Protein AF-A0A7J5E709-F1 (afdb_monomer)

Mean predicted aligned error: 4.16 Å

Sequence (60 aa):
SNMNKELFFKNKNYFFIFGPEGGLSEREFEQLKDSKKYKLTDNRLRAETAVITAASCITL

Radius of gyration: 12.01 Å; Cα contacts (8 Å, |Δi|>4): 31; chains: 1; bounding box: 28×24×24 Å

Structure (mmCIF, N/CA/C/O backbone):
data_AF-A0A7J5E709-F1
#
_entry.id   AF-A0A7J5E709-F1
#
loop_
_atom_site.group_PDB
_atom_site.id
_atom_site.type_symbol
_atom_site.label_atom_id
_atom_site.label_alt_id
_atom_site.label_comp_id
_atom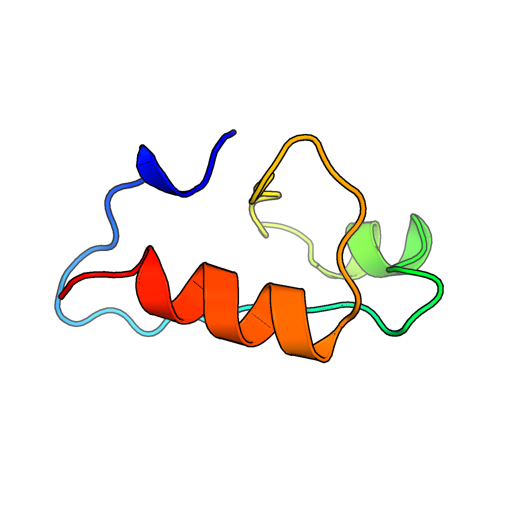_site.label_asym_id
_atom_site.label_entity_id
_atom_site.label_seq_id
_atom_site.pdbx_PDB_ins_code
_atom_site.Cartn_x
_atom_site.Cartn_y
_atom_site.Cartn_z
_atom_site.occupancy
_atom_site.B_iso_or_equiv
_atom_site.auth_seq_id
_atom_site.auth_comp_id
_atom_site.auth_asym_id
_atom_site.auth_atom_id
_atom_site.pdbx_PDB_model_num
ATOM 1 N N . SER A 1 1 ? 3.379 -7.047 7.087 1.00 68.25 1 SER A N 1
ATOM 2 C CA . SER A 1 1 ? 2.908 -8.418 6.766 1.00 68.25 1 SER A C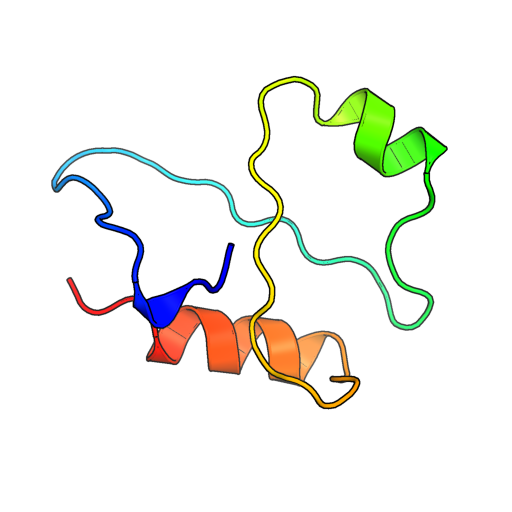A 1
ATOM 3 C C . SER A 1 1 ? 2.420 -8.476 5.315 1.00 68.25 1 SER A C 1
ATOM 5 O O . SER A 1 1 ? 2.358 -7.428 4.677 1.00 68.25 1 SER A O 1
ATOM 7 N N . ASN A 1 2 ? 2.156 -9.662 4.743 1.00 80.44 2 ASN A N 1
ATOM 8 C CA . ASN A 1 2 ? 1.561 -9.779 3.396 1.00 80.44 2 ASN A CA 1
ATOM 9 C C . ASN A 1 2 ? 0.036 -9.637 3.499 1.00 80.44 2 ASN A C 1
ATOM 11 O O . ASN A 1 2 ? -0.563 -10.268 4.367 1.00 80.44 2 ASN A O 1
ATOM 15 N N . MET A 1 3 ? -0.571 -8.829 2.628 1.00 83.25 3 MET A N 1
ATOM 16 C CA . MET A 1 3 ? -1.988 -8.473 2.745 1.00 83.25 3 MET A CA 1
ATOM 17 C C . MET A 1 3 ? -2.940 -9.663 2.574 1.00 83.25 3 MET A C 1
ATOM 19 O O . MET A 1 3 ? -3.962 -9.721 3.246 1.00 83.25 3 MET A O 1
ATOM 23 N N . ASN A 1 4 ? -2.580 -10.651 1.750 1.00 79.25 4 ASN A N 1
ATOM 24 C CA . ASN A 1 4 ? -3.419 -11.829 1.480 1.00 79.25 4 ASN A CA 1
ATOM 25 C C . ASN A 1 4 ? -3.676 -12.721 2.706 1.00 79.25 4 ASN A C 1
ATOM 27 O O . ASN A 1 4 ? -4.468 -13.653 2.640 1.00 79.25 4 ASN A O 1
ATOM 31 N N . LYS A 1 5 ? -2.968 -12.482 3.813 1.00 77.44 5 LYS A N 1
ATOM 32 C CA . LYS A 1 5 ? -3.103 -13.246 5.058 1.00 77.44 5 LYS A CA 1
ATOM 33 C C . LYS A 1 5 ? -3.866 -12.483 6.142 1.00 77.44 5 LYS A C 1
ATOM 35 O O . LYS A 1 5 ? -4.007 -12.996 7.247 1.00 77.44 5 LYS A O 1
ATOM 40 N N . GLU A 1 6 ? -4.306 -11.260 5.862 1.00 80.31 6 GLU A N 1
ATOM 41 C CA . GLU A 1 6 ? -4.961 -10.402 6.846 1.00 80.31 6 GLU A CA 1
ATOM 42 C C . GLU A 1 6 ? -6.477 -10.591 6.818 1.00 80.31 6 GLU A C 1
ATOM 44 O O . GLU A 1 6 ? -7.096 -10.662 5.757 1.00 80.31 6 GLU A O 1
ATOM 49 N N . LEU A 1 7 ? -7.081 -10.639 8.007 1.00 77.75 7 LEU A N 1
ATOM 50 C CA . LEU A 1 7 ? -8.528 -10.697 8.168 1.00 77.75 7 LEU A CA 1
ATOM 51 C C . LEU A 1 7 ? -9.077 -9.276 8.335 1.00 77.75 7 LEU A C 1
ATOM 53 O O . LEU A 1 7 ? -8.818 -8.612 9.342 1.00 77.75 7 LEU A O 1
ATOM 57 N N . PHE A 1 8 ? -9.869 -8.823 7.367 1.00 82.75 8 PHE A N 1
ATOM 58 C CA . PHE A 1 8 ? -10.648 -7.593 7.489 1.00 82.75 8 PHE A CA 1
ATOM 59 C C . PHE A 1 8 ? -12.020 -7.922 8.085 1.00 82.75 8 PHE A C 1
ATOM 61 O O . PHE A 1 8 ? -12.712 -8.831 7.628 1.00 82.75 8 PHE A O 1
ATOM 68 N N . PHE A 1 9 ? -12.416 -7.209 9.140 1.00 82.50 9 PHE A N 1
ATOM 69 C CA . PHE A 1 9 ? -13.691 -7.463 9.808 1.00 82.50 9 PHE A CA 1
ATOM 70 C C . PHE A 1 9 ? -14.844 -6.868 9.001 1.00 82.50 9 PHE A C 1
ATOM 72 O O . PHE A 1 9 ? -14.797 -5.700 8.607 1.00 82.50 9 PHE A O 1
ATOM 79 N N . LYS A 1 10 ? -15.913 -7.652 8.819 1.00 79.56 10 LYS A N 1
ATOM 80 C CA . LYS A 1 10 ? -17.160 -7.162 8.218 1.00 79.56 10 LYS A CA 1
ATOM 81 C C . LYS A 1 10 ? -17.719 -5.991 9.036 1.00 79.56 10 LYS A C 1
ATOM 83 O O . LYS A 1 10 ? -17.588 -5.964 10.259 1.00 79.56 10 LYS A O 1
ATOM 88 N N . ASN A 1 11 ? -18.340 -5.032 8.348 1.00 84.31 11 ASN A N 1
ATOM 89 C CA . ASN A 1 11 ? -18.944 -3.818 8.918 1.00 84.31 11 ASN A CA 1
ATOM 90 C C . ASN A 1 11 ? -17.959 -2.834 9.579 1.00 84.31 11 ASN A C 1
ATOM 92 O O . ASN A 1 11 ? -18.370 -2.003 10.389 1.00 84.31 11 ASN A O 1
ATOM 96 N N . LYS A 1 12 ? -16.667 -2.896 9.233 1.00 88.75 12 LYS A N 1
ATOM 97 C CA . LYS A 1 12 ? -15.698 -1.839 9.547 1.00 88.75 12 LYS A CA 1
ATOM 98 C C . LYS A 1 12 ? -15.273 -1.108 8.281 1.00 88.75 12 LYS A C 1
ATOM 100 O O . LYS A 1 12 ? -15.101 -1.720 7.232 1.00 88.75 12 LYS A O 1
ATOM 105 N N . ASN A 1 13 ? -15.062 0.198 8.413 1.00 89.38 13 ASN A N 1
ATOM 106 C CA . ASN A 1 13 ? -14.514 1.022 7.345 1.00 89.38 13 ASN A CA 1
ATOM 107 C C . ASN A 1 13 ? -12.991 1.027 7.441 1.00 89.38 13 ASN A C 1
ATOM 109 O O . ASN A 1 13 ? -12.430 1.250 8.516 1.00 89.38 13 ASN A O 1
ATOM 113 N N . TYR A 1 14 ? -12.340 0.798 6.308 1.00 89.81 14 TYR A N 1
ATOM 114 C CA . TYR A 1 14 ? -10.890 0.811 6.186 1.00 89.81 14 TYR A CA 1
ATOM 115 C C . TYR A 1 14 ? -10.485 1.838 5.138 1.00 89.81 14 TYR A C 1
ATOM 117 O O . TYR A 1 14 ? -11.096 1.919 4.073 1.00 89.81 14 TYR A O 1
ATOM 125 N N . PHE A 1 15 ? -9.430 2.591 5.436 1.00 91.75 15 PHE A N 1
ATOM 126 C CA . PHE A 1 15 ? -8.762 3.444 4.464 1.00 91.75 15 PHE A CA 1
ATOM 127 C C . PHE A 1 15 ? -7.465 2.771 4.035 1.00 91.75 15 PHE A C 1
ATOM 129 O O . PHE A 1 15 ? -6.651 2.383 4.873 1.00 91.75 15 PHE A O 1
ATOM 136 N N . PHE A 1 16 ? -7.283 2.644 2.725 1.00 92.56 16 PHE A N 1
ATOM 137 C CA . PHE A 1 16 ? -6.043 2.172 2.129 1.00 92.56 16 PHE A CA 1
ATOM 138 C C . PHE A 1 16 ? -5.331 3.363 1.508 1.00 92.56 16 PHE A C 1
ATOM 140 O O . PHE A 1 16 ? -5.922 4.114 0.734 1.00 92.56 16 PHE A O 1
ATOM 147 N N . ILE A 1 17 ? -4.069 3.540 1.879 1.00 94.06 17 ILE A N 1
ATOM 148 C CA . ILE A 1 17 ? -3.255 4.673 1.453 1.00 94.06 17 ILE A CA 1
ATOM 149 C C . ILE A 1 17 ? -2.196 4.140 0.502 1.00 94.06 17 ILE A C 1
ATOM 151 O O . ILE A 1 17 ? -1.446 3.223 0.842 1.00 94.06 17 ILE A O 1
ATOM 155 N N . PHE A 1 18 ? -2.151 4.719 -0.691 1.00 93.81 18 PHE A N 1
ATOM 156 C CA . PHE A 1 18 ? -1.198 4.373 -1.734 1.00 93.81 18 PHE A CA 1
ATOM 157 C C . PHE A 1 18 ? -0.353 5.604 -2.029 1.00 93.81 18 PHE A C 1
ATOM 159 O O . PHE A 1 18 ? -0.885 6.700 -2.192 1.00 93.81 18 PHE A O 1
ATOM 166 N N . GLY A 1 19 ? 0.965 5.419 -2.056 1.00 92.31 19 GLY A N 1
ATOM 167 C CA . GLY A 1 19 ? 1.881 6.486 -2.435 1.00 92.31 19 GLY A CA 1
ATOM 168 C C . GLY A 1 19 ? 1.862 6.760 -3.941 1.00 92.31 19 GLY A C 1
ATOM 169 O O . GLY A 1 19 ? 1.414 5.906 -4.713 1.00 92.31 19 GLY A O 1
ATOM 170 N N . PRO A 1 20 ? 2.400 7.916 -4.361 1.00 90.44 20 PRO A N 1
ATOM 171 C CA . PRO A 1 20 ? 2.652 8.222 -5.769 1.00 90.44 20 PRO A CA 1
ATOM 172 C C . PRO A 1 20 ? 3.736 7.295 -6.358 1.00 90.44 20 PRO A C 1
ATOM 174 O O . PRO A 1 20 ? 4.238 6.387 -5.697 1.00 90.44 20 PRO A O 1
ATOM 177 N N . GLU A 1 21 ? 4.157 7.516 -7.602 1.00 87.06 21 GLU A N 1
ATOM 178 C CA . GLU A 1 21 ? 5.138 6.689 -8.331 1.00 87.06 21 GLU A CA 1
ATOM 179 C C . GLU A 1 21 ? 6.486 6.537 -7.600 1.00 87.06 21 GLU A C 1
ATOM 181 O O . GLU A 1 21 ? 7.182 5.518 -7.741 1.00 87.06 21 GLU A O 1
ATOM 186 N N . GLY A 1 22 ? 6.852 7.551 -6.811 1.00 88.06 22 GLY A N 1
ATOM 187 C CA . GLY A 1 22 ? 8.031 7.568 -5.941 1.00 88.06 22 GLY A CA 1
ATOM 188 C C . GLY A 1 22 ? 7.862 6.808 -4.620 1.00 88.06 22 GLY A C 1
ATOM 189 O O . GLY A 1 22 ? 8.844 6.608 -3.911 1.00 88.06 22 GLY A O 1
ATOM 190 N N . GLY A 1 23 ? 6.652 6.347 -4.307 1.00 91.25 23 GLY A N 1
ATOM 191 C CA . GLY A 1 23 ? 6.281 5.807 -3.004 1.00 91.25 23 GLY A CA 1
ATOM 192 C C . GLY A 1 23 ? 6.009 6.900 -1.968 1.00 91.25 23 GLY A C 1
ATOM 193 O O . GLY A 1 23 ? 6.043 8.089 -2.271 1.00 91.25 23 GLY A O 1
ATOM 194 N N . LEU A 1 24 ? 5.716 6.472 -0.740 1.00 92.31 24 LEU A N 1
ATOM 195 C CA . LEU A 1 24 ? 5.624 7.355 0.425 1.00 92.31 24 LEU A CA 1
ATOM 196 C C . LEU A 1 24 ? 7.009 7.503 1.058 1.00 92.31 24 LEU A C 1
ATOM 198 O O . LEU A 1 24 ? 7.757 6.527 1.163 1.00 92.31 24 LEU A O 1
ATOM 202 N N . SER A 1 25 ? 7.330 8.708 1.508 1.00 93.25 25 SER A N 1
ATOM 203 C CA . SER A 1 25 ? 8.517 8.984 2.311 1.00 93.25 25 SER A CA 1
ATOM 204 C C . SER A 1 25 ? 8.358 8.479 3.748 1.00 93.25 25 SER A C 1
ATOM 206 O O . SER A 1 25 ? 7.248 8.303 4.249 1.00 93.25 25 SER A O 1
ATOM 208 N N . GLU A 1 26 ? 9.475 8.294 4.456 1.00 91.00 26 GLU A N 1
ATOM 209 C CA . GLU A 1 26 ? 9.449 7.899 5.874 1.00 91.00 26 GLU A CA 1
ATOM 210 C C . GLU A 1 26 ? 8.684 8.907 6.747 1.00 91.00 26 GLU A C 1
ATOM 212 O O . GLU A 1 26 ? 7.907 8.510 7.609 1.00 91.00 26 GLU A O 1
ATOM 217 N N . ARG A 1 27 ? 8.793 10.211 6.452 1.00 92.62 27 ARG A N 1
ATOM 218 C CA . ARG A 1 27 ? 8.027 11.256 7.155 1.00 92.62 27 ARG A CA 1
ATOM 219 C C . ARG A 1 27 ? 6.520 11.115 6.947 1.00 92.62 27 ARG A C 1
ATOM 221 O O . ARG A 1 27 ? 5.756 11.329 7.881 1.00 92.62 27 ARG A O 1
ATOM 228 N N . GLU A 1 28 ? 6.083 10.764 5.739 1.00 93.00 28 GLU A N 1
ATOM 229 C CA . GLU A 1 28 ? 4.666 10.493 5.477 1.00 93.00 28 GLU A CA 1
ATOM 230 C C . GLU A 1 28 ? 4.214 9.236 6.222 1.00 93.00 28 GLU A C 1
ATOM 232 O O . GLU A 1 28 ? 3.147 9.251 6.823 1.00 93.00 28 GLU A O 1
ATOM 237 N N . PHE A 1 29 ? 5.034 8.179 6.277 1.00 90.00 29 PHE A N 1
ATOM 238 C CA . PHE A 1 29 ? 4.717 6.992 7.079 1.00 90.00 29 PHE A CA 1
ATOM 239 C C . PHE A 1 29 ? 4.564 7.308 8.573 1.00 90.00 29 PHE A C 1
ATOM 241 O O . PHE A 1 29 ? 3.617 6.828 9.194 1.00 90.00 29 PHE A O 1
ATOM 248 N N . GLU A 1 30 ? 5.433 8.143 9.144 1.00 90.69 30 GLU A N 1
ATOM 249 C CA . GLU A 1 30 ? 5.333 8.592 10.542 1.00 90.69 30 GLU A CA 1
ATOM 250 C C . GLU A 1 30 ? 4.019 9.345 10.819 1.00 90.69 30 GLU A C 1
ATOM 252 O O . GLU A 1 30 ? 3.420 9.200 11.888 1.00 90.69 30 GLU A O 1
ATOM 257 N N . GLN A 1 31 ? 3.515 10.105 9.840 1.00 92.12 31 GLN A N 1
ATOM 258 C CA . GLN A 1 31 ? 2.236 10.815 9.950 1.00 92.12 31 GLN A CA 1
ATOM 259 C C . GLN A 1 31 ? 1.021 9.877 9.960 1.00 92.12 31 GLN A C 1
ATOM 261 O O . GLN A 1 31 ? -0.028 10.248 10.491 1.00 92.12 31 GLN A O 1
ATOM 266 N N . LEU A 1 32 ? 1.155 8.658 9.427 1.00 90.69 32 LEU A N 1
ATOM 267 C CA . LEU A 1 32 ? 0.077 7.667 9.376 1.00 90.69 32 LEU A CA 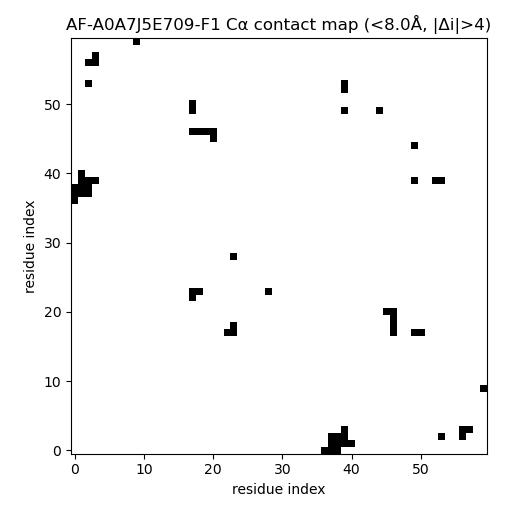1
ATOM 268 C C . LEU A 1 32 ? -0.141 6.915 10.704 1.00 90.69 32 LEU A C 1
ATOM 270 O O . LEU A 1 32 ? -1.056 6.093 10.781 1.00 90.69 32 LEU A O 1
ATOM 274 N N . LYS A 1 33 ? 0.636 7.215 11.759 1.00 84.00 33 LYS A N 1
ATOM 275 C CA . LYS A 1 33 ? 0.4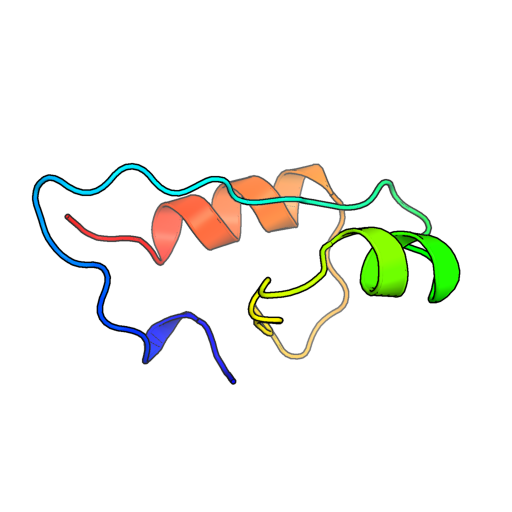73 6.708 13.140 1.00 84.00 33 LYS A CA 1
ATOM 276 C C . LYS A 1 33 ? 0.172 5.198 13.194 1.00 84.00 33 LYS A C 1
ATOM 278 O O . LYS A 1 33 ? 0.970 4.407 12.704 1.00 84.00 33 LYS A O 1
ATOM 283 N N . ASP A 1 34 ? -0.987 4.803 13.732 1.00 84.44 34 ASP A N 1
ATOM 284 C CA . ASP A 1 34 ? -1.427 3.414 13.965 1.00 84.44 34 ASP A CA 1
ATOM 285 C C . ASP A 1 34 ? -1.767 2.629 12.679 1.00 84.44 34 ASP A C 1
ATOM 287 O O . ASP A 1 34 ? -2.451 1.600 12.709 1.00 84.44 34 ASP A O 1
ATOM 291 N N . SER A 1 35 ? -1.319 3.111 11.519 1.00 89.69 35 SER A N 1
ATOM 292 C CA . SER A 1 35 ? -1.472 2.407 10.254 1.00 89.69 35 SER A CA 1
ATOM 293 C C . SER A 1 35 ? -0.645 1.121 10.216 1.00 89.69 35 SER A C 1
ATOM 295 O O . SER A 1 35 ? 0.456 1.015 10.758 1.00 89.69 35 SER A O 1
ATOM 297 N N . LYS A 1 36 ? -1.175 0.115 9.520 1.00 89.31 36 LYS A N 1
ATOM 298 C CA . LYS A 1 36 ? -0.453 -1.126 9.244 1.00 89.31 36 LYS A CA 1
ATOM 299 C C . LYS A 1 36 ? 0.145 -1.076 7.845 1.00 89.31 36 LYS A C 1
ATOM 301 O O . LYS A 1 36 ? -0.554 -0.792 6.875 1.00 89.31 36 LYS A O 1
ATOM 306 N N . LYS A 1 37 ? 1.429 -1.422 7.734 1.00 90.94 37 LYS A N 1
ATOM 307 C CA . LYS A 1 37 ? 2.128 -1.540 6.449 1.00 90.94 37 LYS A CA 1
ATOM 308 C C . LYS A 1 37 ? 2.008 -2.960 5.900 1.00 90.94 37 LYS A C 1
ATOM 310 O O . LYS A 1 37 ? 2.466 -3.930 6.519 1.00 90.94 37 LYS A O 1
ATOM 315 N N . TYR A 1 38 ? 1.447 -3.067 4.700 1.00 90.62 38 TYR A N 1
ATOM 316 C CA . TYR A 1 38 ? 1.297 -4.333 3.994 1.00 90.62 38 TYR A CA 1
ATOM 317 C C . TYR A 1 38 ? 2.141 -4.379 2.728 1.00 90.62 38 TYR A C 1
ATOM 319 O O . TYR A 1 38 ? 2.227 -3.410 1.978 1.00 90.62 38 TYR A O 1
ATOM 327 N N . LYS A 1 39 ? 2.753 -5.538 2.484 1.00 91.44 39 LYS A N 1
ATOM 328 C CA . LYS A 1 39 ? 3.400 -5.855 1.211 1.00 91.44 39 LYS A CA 1
ATOM 329 C C . LYS A 1 39 ? 2.381 -6.574 0.329 1.00 91.44 39 LYS A C 1
ATOM 331 O O . LYS A 1 39 ? 1.850 -7.605 0.742 1.00 91.44 39 LYS A O 1
ATOM 336 N N . LEU A 1 40 ? 2.114 -6.031 -0.858 1.00 91.56 40 LEU A N 1
ATOM 337 C CA . LEU A 1 40 ? 1.198 -6.642 -1.831 1.00 91.56 40 LEU A CA 1
ATOM 338 C C . LEU A 1 40 ? 1.878 -7.772 -2.611 1.00 91.56 40 LEU A C 1
ATOM 340 O O . LEU A 1 40 ? 1.312 -8.845 -2.783 1.00 91.56 40 LEU A O 1
ATOM 344 N N . THR A 1 41 ? 3.113 -7.544 -3.054 1.00 90.38 41 THR A N 1
ATOM 345 C CA . THR A 1 41 ? 3.908 -8.492 -3.845 1.00 90.38 41 THR A CA 1
ATOM 346 C C . THR A 1 41 ? 5.401 -8.205 -3.674 1.00 90.38 41 THR A C 1
ATOM 348 O O . THR A 1 41 ? 5.776 -7.174 -3.111 1.00 90.38 41 THR A O 1
ATOM 351 N N . ASP A 1 42 ? 6.253 -9.121 -4.131 1.00 90.62 42 ASP A N 1
ATOM 352 C CA . ASP A 1 42 ? 7.711 -8.969 -4.134 1.00 90.62 42 ASP A CA 1
ATOM 353 C C . ASP A 1 42 ? 8.217 -8.005 -5.214 1.00 90.62 42 ASP A C 1
ATOM 355 O O . ASP A 1 42 ? 9.291 -7.428 -5.059 1.00 90.62 42 ASP A O 1
ATOM 359 N N . ASN A 1 43 ? 7.418 -7.768 -6.256 1.00 92.00 43 ASN A N 1
ATOM 360 C CA . ASN A 1 43 ? 7.745 -6.837 -7.332 1.00 92.00 43 ASN A CA 1
ATOM 361 C C . ASN A 1 43 ? 7.370 -5.387 -6.986 1.00 92.00 43 ASN A C 1
ATOM 363 O O . ASN A 1 43 ? 6.400 -5.121 -6.276 1.00 92.00 43 ASN A O 1
ATOM 367 N N . ARG A 1 44 ? 8.095 -4.417 -7.556 1.00 91.62 44 ARG A N 1
ATOM 3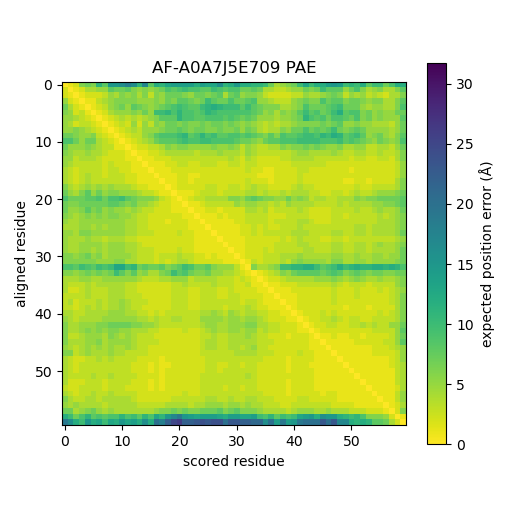68 C CA . ARG A 1 44 ? 7.674 -3.011 -7.506 1.00 91.62 44 ARG A CA 1
ATOM 369 C C . ARG A 1 44 ? 6.468 -2.815 -8.424 1.00 91.62 44 ARG A C 1
ATOM 371 O O . ARG A 1 44 ? 6.531 -3.140 -9.607 1.00 91.62 44 ARG A O 1
ATOM 378 N N . LEU A 1 45 ? 5.389 -2.265 -7.879 1.00 92.94 45 LEU A N 1
ATOM 379 C CA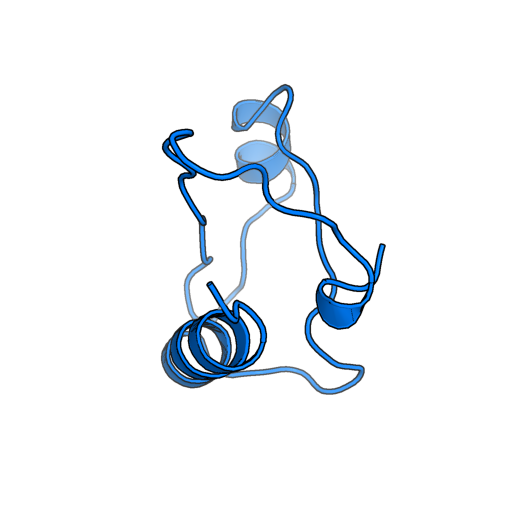 . LEU A 1 45 ? 4.185 -1.924 -8.634 1.00 92.94 45 LEU A CA 1
ATOM 380 C C . LEU A 1 45 ? 4.160 -0.432 -8.973 1.00 92.94 45 LEU A C 1
ATOM 382 O O . LEU A 1 45 ? 4.703 0.389 -8.232 1.00 92.94 45 LEU A O 1
ATOM 386 N N . ARG A 1 46 ? 3.496 -0.089 -10.082 1.00 94.12 46 ARG A N 1
ATOM 387 C CA . ARG A 1 46 ? 3.000 1.275 -10.315 1.00 94.12 46 ARG A CA 1
ATOM 388 C C . ARG A 1 46 ? 1.821 1.554 -9.379 1.00 94.12 46 ARG A C 1
ATOM 390 O O . ARG A 1 46 ? 1.193 0.604 -8.901 1.00 94.12 46 ARG A O 1
ATOM 397 N N . ALA A 1 47 ? 1.525 2.826 -9.124 1.00 92.06 47 ALA A N 1
ATOM 398 C CA . ALA A 1 47 ? 0.505 3.221 -8.154 1.00 92.06 47 ALA A CA 1
ATOM 399 C C . ALA A 1 47 ? -0.871 2.619 -8.492 1.00 92.06 47 ALA A C 1
ATOM 401 O O . ALA A 1 47 ? -1.500 1.982 -7.649 1.00 92.06 47 ALA A O 1
ATOM 402 N N . GLU A 1 48 ? -1.293 2.701 -9.751 1.00 94.19 48 GLU A N 1
ATOM 403 C CA . GLU A 1 48 ? -2.587 2.195 -10.215 1.00 94.19 48 GLU A CA 1
ATOM 404 C C . GLU A 1 48 ? -2.670 0.669 -10.099 1.00 94.19 48 GLU A C 1
ATOM 406 O O . GLU A 1 48 ? -3.676 0.113 -9.658 1.00 94.19 48 GLU A O 1
ATOM 411 N N . THR A 1 49 ? -1.582 -0.032 -10.433 1.00 94.88 49 THR A N 1
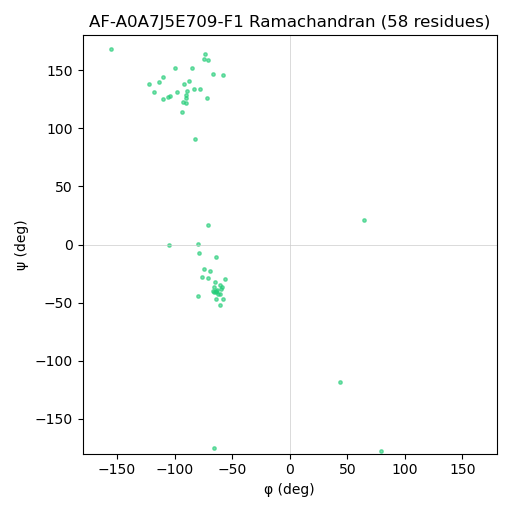ATOM 412 C CA . THR A 1 49 ? -1.511 -1.492 -10.294 1.00 94.88 49 THR A CA 1
ATOM 413 C C . THR A 1 49 ? -1.566 -1.918 -8.830 1.00 94.88 49 THR A C 1
ATOM 415 O O . THR A 1 49 ? -2.195 -2.929 -8.521 1.00 94.88 49 THR A O 1
ATOM 418 N N . ALA A 1 50 ? -0.949 -1.161 -7.919 1.00 94.31 50 ALA A N 1
ATOM 419 C CA . ALA A 1 50 ? -1.022 -1.430 -6.487 1.00 94.31 50 ALA A CA 1
ATOM 420 C C . ALA A 1 50 ? -2.463 -1.328 -5.966 1.00 94.31 50 ALA A C 1
ATOM 422 O O . ALA A 1 50 ? -2.895 -2.219 -5.236 1.00 94.31 50 ALA A O 1
ATOM 423 N N . VAL A 1 51 ? -3.221 -0.313 -6.397 1.00 93.38 51 VAL A N 1
ATOM 424 C CA . VAL A 1 51 ? -4.637 -0.147 -6.025 1.00 93.38 51 VAL A CA 1
ATOM 425 C C . VAL A 1 51 ? -5.473 -1.337 -6.497 1.00 93.38 51 VAL A C 1
ATOM 427 O O . VAL A 1 51 ? -6.163 -1.960 -5.690 1.00 93.38 51 VAL A O 1
ATOM 430 N N . ILE A 1 52 ? -5.377 -1.704 -7.781 1.00 93.44 52 ILE A N 1
ATOM 431 C CA . ILE A 1 52 ? -6.153 -2.825 -8.339 1.00 93.44 52 ILE A CA 1
ATOM 432 C C . ILE A 1 52 ? -5.762 -4.160 -7.691 1.00 93.44 52 ILE A C 1
A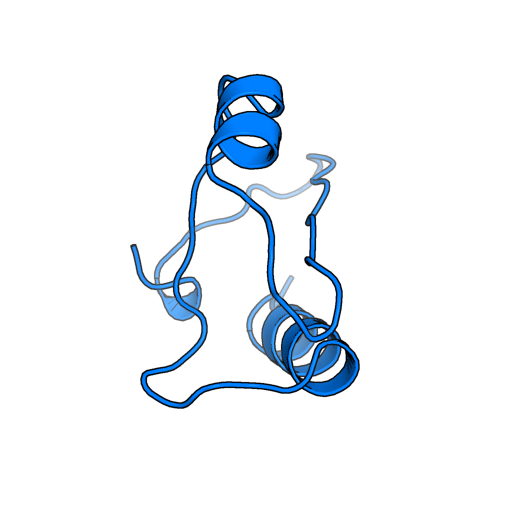TOM 434 O O . ILE A 1 52 ? -6.632 -4.961 -7.358 1.00 93.44 52 ILE A O 1
ATOM 438 N N . THR A 1 53 ? -4.466 -4.385 -7.456 1.00 93.25 53 THR A N 1
ATOM 439 C CA . THR A 1 53 ? -3.973 -5.600 -6.785 1.00 93.25 53 THR A CA 1
ATOM 440 C C . THR A 1 53 ? -4.470 -5.676 -5.347 1.00 93.25 53 THR A C 1
ATOM 442 O O . THR A 1 53 ? -4.836 -6.746 -4.873 1.00 93.25 53 THR A O 1
ATOM 445 N N . ALA A 1 54 ? -4.503 -4.551 -4.631 1.00 92.69 54 ALA A N 1
ATOM 446 C CA . ALA A 1 54 ? -5.047 -4.537 -3.286 1.00 92.69 54 ALA A CA 1
ATOM 447 C C . ALA A 1 54 ? -6.546 -4.875 -3.289 1.00 92.69 54 ALA A C 1
ATOM 449 O O . ALA A 1 54 ? -6.977 -5.743 -2.532 1.00 92.69 54 ALA A O 1
ATOM 450 N N . ALA A 1 55 ? -7.320 -4.253 -4.182 1.00 90.88 55 ALA A N 1
ATOM 451 C CA . ALA A 1 55 ? -8.748 -4.521 -4.314 1.00 90.88 55 ALA A CA 1
ATOM 452 C C . ALA A 1 55 ? -9.043 -5.993 -4.651 1.00 90.88 55 ALA A C 1
ATOM 454 O O . ALA A 1 55 ? -9.984 -6.554 -4.103 1.00 90.88 55 ALA A O 1
ATOM 455 N N . SER A 1 56 ? -8.226 -6.645 -5.488 1.00 90.56 56 SER A N 1
ATOM 456 C CA . SER A 1 56 ? -8.426 -8.061 -5.834 1.00 90.56 56 SER A CA 1
ATOM 457 C C . SER A 1 56 ? -8.120 -9.030 -4.688 1.00 90.56 56 SER A C 1
ATOM 459 O O . SER A 1 56 ? -8.71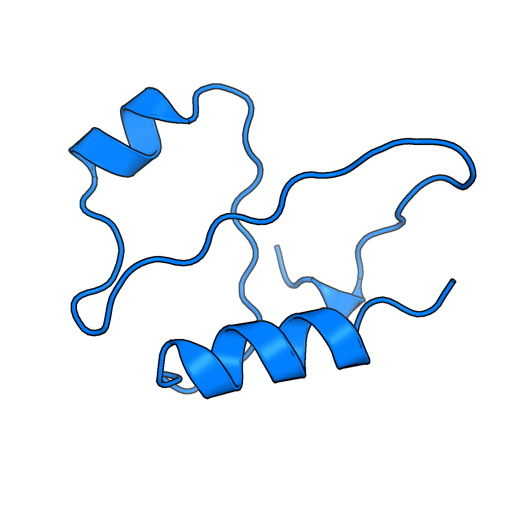3 -10.103 -4.620 1.00 90.56 56 SER A O 1
ATOM 461 N N . CYS A 1 57 ? -7.210 -8.665 -3.781 1.00 87.56 57 CYS A N 1
ATOM 462 C CA . CYS A 1 57 ? -6.886 -9.464 -2.597 1.00 87.56 57 CYS A CA 1
ATOM 463 C C . CYS A 1 57 ? -7.965 -9.341 -1.508 1.00 87.56 57 CYS A C 1
ATOM 465 O O . CYS A 1 57 ? -8.149 -10.250 -0.700 1.00 87.56 57 CYS A O 1
ATOM 467 N N . ILE A 1 58 ? -8.670 -8.209 -1.463 1.00 85.19 58 ILE A N 1
ATOM 468 C CA . ILE A 1 58 ? -9.734 -7.952 -0.493 1.00 85.19 58 ILE A CA 1
ATOM 469 C C . ILE A 1 58 ? -11.012 -8.617 -1.008 1.00 85.19 58 ILE A C 1
ATOM 471 O O . ILE A 1 58 ? -11.794 -8.036 -1.753 1.00 85.19 58 ILE A O 1
ATOM 475 N N . THR A 1 59 ? -11.215 -9.868 -0.607 1.00 65.50 59 THR A N 1
ATOM 476 C CA . THR A 1 59 ? -12.489 -10.568 -0.805 1.00 65.50 59 THR A CA 1
ATOM 477 C C . THR A 1 59 ? -13.381 -10.313 0.415 1.00 65.50 59 THR A C 1
ATOM 479 O O . THR A 1 59 ? -12.941 -10.526 1.545 1.00 65.50 59 THR A O 1
ATOM 482 N N . LEU A 1 60 ? -14.608 -9.825 0.200 1.00 54.62 60 LEU A N 1
ATOM 483 C CA . LEU A 1 60 ? -15.628 -9.601 1.243 1.00 54.62 60 LEU A CA 1
ATOM 484 C C . LEU A 1 60 ? -16.533 -10.825 1.451 1.00 54.62 60 LEU A C 1
ATOM 486 O O . LEU A 1 60 ? -16.846 -11.500 0.451 1.00 54.62 60 LEU A O 1
#

Secondary structure (DSSP, 8-state):
-BGGG--PPTT---------TT---HHHHHHTTTPPP-B--SSPPPHHHHHHHHHHH---

Foldseek 3Di:
DALLPDDDDPPDDDDDDFAAQVTDDPVVVVVVPPDDDHDLDPDDDHRVRVVVSNVVSDDD

Nearest PDB structures (foldseek):
  7cem-assembly1_A  TM=4.516E-01  e=2.383E+00  Escherichia coli K-12
  7cf7-assembly1_B  TM=4.586E-01  e=2.961E+00  Escherichia coli K-12
  5zyo-assembly2_B  TM=4.361E-01  e=3.183E+00  Escherichia coli K-12
  7cem-assembly1_B  TM=4.577E-01  e=3.679E+00  Escherichia coli K-12

pLDDT: mean 87.95, std 7.44, range [54.62, 94.88]

Solvent-accessible surface area (backbone atoms only — not comparable to full-atom values): 4179 Å² total; per-residue (Å²): 90,56,52,85,77,60,86,80,63,85,99,61,91,82,87,84,86,79,42,58,88,87,47,69,52,72,70,58,54,63,73,51,61,95,62,84,72,63,45,90,63,96,67,93,68,54,46,68,56,45,52,53,54,50,54,71,59,62,76,131